Protein AF-A0AAW3WUI6-F1 (afdb_monomer_lite)

Radius of gyration: 13.64 Å; chains: 1; bounding box: 30×31×41 Å

Foldseek 3Di:
DDDDDDPPGDPDDPQWQFAAKEKFQWDADPVGIWRDDPPDGCWMWMFTQTPNDTDTDDIGRDPVVNVVVRVVVCVVNVHYYDDDDIDRDDHD

Secondary structure (DSSP, 8-state):
------SS-----TT--EEEEEEEEEEEETTEEE---SSS-SEEEEEEEETTEEEEEEEESSHHHHHHHHHHHHHHHT-PEE-PSP------

pLDDT: mean 73.81, std 17.15, range [35.84, 93.56]

Sequence (92 aa):
MQKLFDEYDIEIKPEHTVTAITMYGVTEDAWGYIEQDDNDPAFFSVYRIENGLQVCVGDFSEREDAQTFAQRLCEKYGVGMMYGAGVRGVKC

Organism: Serratia fonticola (NCBI:txid47917)

Structure (mmCIF, N/CA/C/O backbone):
data_AF-A0AAW3WUI6-F1
#
_entry.id   AF-A0AAW3WUI6-F1
#
loop_
_atom_site.group_PDB
_atom_site.id
_atom_site.type_symbol
_atom_site.label_atom_id
_atom_site.label_alt_id
_atom_site.label_comp_id
_atom_site.label_asym_id
_atom_site.label_entity_id
_atom_site.label_seq_id
_atom_site.pdbx_PDB_ins_code
_atom_site.Cartn_x
_atom_site.Cartn_y
_atom_site.Cartn_z
_atom_site.occupancy
_atom_site.B_iso_or_equiv
_atom_site.auth_seq_id
_atom_site.auth_comp_id
_atom_site.auth_asym_id
_atom_site.auth_atom_id
_atom_site.pdbx_PDB_model_num
ATOM 1 N N . MET A 1 1 ? -14.823 18.493 19.985 1.00 39.22 1 MET A N 1
ATOM 2 C CA . MET A 1 1 ? -14.834 17.751 18.708 1.00 39.22 1 MET A CA 1
ATOM 3 C C . MET A 1 1 ? -13.839 18.449 17.798 1.00 39.22 1 MET A C 1
ATOM 5 O O . MET A 1 1 ? -14.108 19.554 17.346 1.00 39.22 1 MET A O 1
ATOM 9 N N . GLN A 1 2 ? -12.629 17.905 17.714 1.00 35.84 2 GLN A N 1
ATOM 10 C CA . GLN A 1 2 ? -11.481 18.553 17.085 1.00 35.84 2 GLN A CA 1
ATOM 11 C C . GLN A 1 2 ? -11.366 17.984 15.672 1.00 35.84 2 GLN A C 1
ATOM 13 O O . GLN A 1 2 ? -11.229 16.775 15.510 1.00 35.84 2 GLN A O 1
ATOM 18 N N . LYS A 1 3 ? -11.547 18.837 14.661 1.00 40.84 3 LYS A N 1
ATOM 19 C CA . LYS A 1 3 ? -11.416 18.443 13.257 1.00 40.84 3 LYS A CA 1
ATOM 20 C C . LYS A 1 3 ? -9.929 18.225 12.975 1.00 40.84 3 LYS A C 1
ATOM 22 O O . LYS A 1 3 ? -9.153 19.171 13.081 1.00 40.84 3 LYS A O 1
ATOM 27 N N . LEU A 1 4 ? -9.547 16.983 12.693 1.00 42.22 4 LEU A N 1
ATOM 28 C CA . LEU A 1 4 ? -8.216 16.633 12.208 1.00 42.22 4 LEU A CA 1
ATOM 29 C C . LEU A 1 4 ? -8.199 16.911 10.704 1.00 42.22 4 LEU A C 1
ATOM 31 O O . LEU A 1 4 ? -8.771 16.151 9.931 1.00 42.22 4 LEU A O 1
ATOM 35 N N . PHE A 1 5 ? -7.609 18.038 10.320 1.00 39.12 5 PHE A N 1
ATOM 36 C CA . PHE A 1 5 ? -7.254 18.334 8.936 1.00 39.12 5 PHE A CA 1
ATOM 37 C C . PHE A 1 5 ? -5.788 17.938 8.748 1.00 39.12 5 PHE A C 1
ATOM 39 O O . PHE A 1 5 ? -4.949 18.342 9.553 1.00 39.12 5 PHE A O 1
ATOM 46 N N . ASP A 1 6 ? -5.508 17.130 7.730 1.00 44.91 6 ASP A N 1
ATOM 47 C CA . ASP A 1 6 ? -4.157 16.761 7.306 1.00 44.91 6 ASP A CA 1
ATOM 48 C C . ASP A 1 6 ? -3.884 17.382 5.926 1.00 44.91 6 ASP A C 1
ATOM 50 O O . ASP A 1 6 ? -4.814 17.646 5.168 1.00 44.91 6 ASP A O 1
ATOM 54 N N . GLU A 1 7 ? -2.614 17.623 5.622 1.00 45.66 7 GLU A N 1
ATOM 55 C CA . GLU A 1 7 ? -2.037 18.352 4.472 1.00 45.66 7 GLU A CA 1
ATOM 56 C C . GLU A 1 7 ? -2.376 17.773 3.080 1.00 45.66 7 GLU A C 1
ATOM 58 O O . GLU A 1 7 ? -2.055 18.375 2.055 1.00 45.66 7 GLU A O 1
ATOM 63 N N . TYR A 1 8 ? -3.103 16.656 3.043 1.00 52.84 8 TYR A N 1
ATOM 64 C CA . TYR A 1 8 ? -3.658 16.024 1.852 1.00 52.84 8 TYR A CA 1
ATOM 65 C C . TYR A 1 8 ? -5.165 15.881 2.062 1.00 52.84 8 TYR A C 1
ATOM 67 O O . TYR A 1 8 ? -5.608 15.010 2.807 1.00 52.84 8 TYR A O 1
ATOM 75 N N . ASP A 1 9 ? -5.917 16.783 1.435 1.00 44.84 9 ASP A N 1
ATOM 76 C CA . ASP A 1 9 ? -7.339 17.128 1.599 1.00 44.84 9 ASP A CA 1
ATOM 77 C C . ASP A 1 9 ? -8.337 15.963 1.348 1.00 44.84 9 ASP A C 1
ATOM 79 O O . ASP A 1 9 ? -9.262 16.060 0.542 1.00 44.84 9 ASP A O 1
ATOM 83 N N . ILE A 1 10 ? -8.157 14.815 2.005 1.00 48.69 10 ILE A N 1
ATOM 84 C CA . ILE A 1 10 ? -9.071 13.674 1.947 1.00 48.69 10 ILE A CA 1
ATOM 85 C C . ILE A 1 10 ? -9.917 13.695 3.217 1.00 48.69 10 ILE A C 1
ATOM 87 O O . ILE A 1 10 ? -9.489 13.265 4.288 1.00 48.69 10 ILE A O 1
ATOM 91 N N . GLU A 1 11 ? -11.138 14.208 3.088 1.00 44.62 11 GLU A N 1
ATOM 92 C CA . GLU A 1 11 ? -12.138 14.224 4.152 1.00 44.62 11 GLU A CA 1
ATOM 93 C C . GLU A 1 11 ? -12.546 12.780 4.503 1.00 44.62 11 GLU A C 1
ATOM 95 O O . GLU A 1 11 ? -13.344 12.141 3.815 1.00 44.62 11 GLU A O 1
ATOM 100 N N . ILE A 1 12 ? -11.963 12.229 5.570 1.00 51.94 12 ILE A N 1
ATOM 101 C CA . ILE A 1 12 ? -12.339 10.911 6.090 1.00 51.94 12 ILE A CA 1
ATOM 102 C C . ILE A 1 12 ? -13.646 11.093 6.848 1.00 51.94 12 ILE A C 1
ATOM 104 O O . ILE A 1 12 ? -13.661 11.622 7.964 1.00 51.94 12 ILE A O 1
ATOM 108 N N . LYS A 1 13 ? -14.764 10.691 6.238 1.00 49.06 13 LYS A N 1
ATOM 109 C CA . LYS A 1 13 ? -16.038 10.721 6.956 1.00 49.06 13 LYS A CA 1
ATOM 110 C C . LYS A 1 13 ? -15.991 9.697 8.104 1.00 49.06 13 LYS A C 1
ATOM 112 O O . LYS A 1 13 ? -15.413 8.624 7.914 1.00 49.06 13 LYS A O 1
ATOM 117 N N . PRO A 1 14 ? -16.587 9.989 9.275 1.00 50.94 14 PRO A N 1
ATOM 118 C CA . PRO A 1 14 ? -16.540 9.131 10.468 1.00 50.94 14 PRO A CA 1
ATOM 1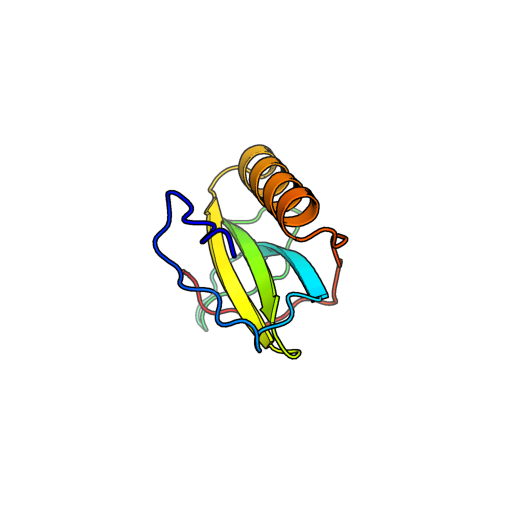19 C C . PRO A 1 14 ? -16.967 7.671 10.240 1.00 50.94 14 PRO A C 1
ATOM 121 O O . PRO A 1 14 ? -16.607 6.793 11.017 1.00 50.94 14 PRO A O 1
ATOM 124 N N . GLU A 1 15 ? -17.747 7.414 9.192 1.00 55.84 15 GLU A N 1
ATOM 125 C CA . GLU A 1 15 ? -18.224 6.097 8.775 1.00 55.84 15 GLU A CA 1
ATOM 126 C C . GLU A 1 15 ? -17.211 5.252 7.974 1.00 55.84 15 GLU A C 1
ATOM 128 O O . GLU A 1 15 ? -17.456 4.066 7.756 1.00 55.84 15 GLU A O 1
ATOM 133 N N . HIS A 1 16 ? -16.073 5.809 7.544 1.00 63.50 16 HIS A N 1
ATOM 134 C CA . HIS A 1 16 ? -15.020 5.055 6.857 1.00 63.50 16 HIS A CA 1
ATOM 135 C C . HIS A 1 16 ? -13.978 4.591 7.870 1.00 63.50 16 HIS A C 1
ATOM 137 O O . HIS A 1 16 ? -13.058 5.320 8.236 1.00 63.50 16 HIS A O 1
ATOM 143 N N . THR A 1 17 ? -14.136 3.358 8.349 1.00 79.19 17 THR A N 1
ATOM 144 C CA . THR A 1 17 ? -13.136 2.749 9.230 1.00 79.19 17 THR A CA 1
ATOM 145 C C . THR A 1 17 ? -11.993 2.222 8.371 1.00 79.19 17 THR A C 1
ATOM 147 O O . THR A 1 17 ? -12.175 1.268 7.610 1.00 79.19 17 THR A O 1
ATOM 150 N N . VAL A 1 18 ? -10.818 2.846 8.484 1.00 84.62 18 VAL A N 1
ATOM 151 C CA . VAL A 1 18 ? -9.575 2.278 7.955 1.00 84.62 18 VAL A CA 1
ATOM 152 C C . VAL A 1 18 ? -9.229 1.060 8.805 1.00 84.62 18 VAL A C 1
ATOM 154 O O . VAL A 1 18 ? -9.112 1.173 10.023 1.00 84.62 18 VAL A O 1
ATOM 157 N N . THR A 1 19 ? -9.080 -0.109 8.186 1.00 87.44 19 THR A N 1
ATOM 158 C CA . THR A 1 19 ? -8.804 -1.363 8.909 1.00 87.44 19 THR A CA 1
ATOM 159 C C . THR A 1 19 ? -7.358 -1.827 8.782 1.00 87.44 19 THR A C 1
ATOM 161 O O . THR A 1 19 ? -6.895 -2.598 9.619 1.00 87.44 19 THR A O 1
ATOM 164 N N . ALA A 1 20 ? -6.649 -1.390 7.738 1.00 87.75 20 ALA A N 1
ATOM 165 C CA . ALA A 1 20 ? -5.237 -1.689 7.509 1.00 87.75 20 ALA A CA 1
ATOM 166 C C . ALA A 1 20 ? -4.644 -0.797 6.417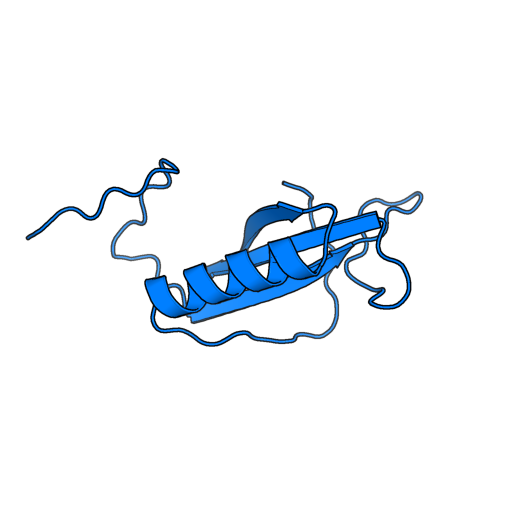 1.00 87.75 20 ALA A C 1
ATOM 168 O O . ALA A 1 20 ? -5.377 -0.143 5.672 1.00 87.75 20 ALA A O 1
ATOM 169 N N . ILE A 1 21 ? -3.321 -0.853 6.296 1.00 90.19 21 ILE A N 1
ATOM 170 C CA . ILE A 1 21 ? -2.554 -0.321 5.169 1.00 90.19 21 ILE A CA 1
ATOM 171 C C . ILE A 1 21 ? -1.910 -1.493 4.422 1.00 90.19 21 ILE A C 1
ATOM 173 O O . ILE A 1 21 ? -1.478 -2.458 5.050 1.00 90.19 21 ILE A O 1
ATOM 177 N N . THR A 1 22 ? -1.836 -1.430 3.098 1.00 89.25 22 THR A N 1
ATOM 178 C CA . THR A 1 22 ? -1.091 -2.393 2.274 1.00 89.25 22 THR A CA 1
ATOM 179 C C . THR A 1 22 ? -0.122 -1.650 1.366 1.00 89.25 22 THR A C 1
ATOM 181 O O . THR A 1 22 ? -0.328 -0.484 1.038 1.00 89.25 22 THR A O 1
ATOM 184 N N . MET A 1 23 ? 0.953 -2.322 0.971 1.00 87.12 23 MET A N 1
ATOM 185 C CA . MET A 1 23 ? 1.952 -1.796 0.047 1.00 87.12 23 MET A CA 1
ATOM 186 C C . MET A 1 23 ? 2.286 -2.887 -0.960 1.00 87.12 23 MET A C 1
ATOM 188 O O . MET A 1 23 ? 2.513 -4.030 -0.556 1.00 87.12 23 MET A O 1
ATOM 192 N N . TYR A 1 24 ? 2.338 -2.528 -2.237 1.00 85.69 24 TYR A N 1
ATOM 193 C CA . TYR A 1 24 ? 2.670 -3.452 -3.312 1.00 85.69 24 TYR A CA 1
ATOM 194 C C . TYR A 1 24 ? 3.725 -2.856 -4.241 1.00 85.69 24 TYR A C 1
ATOM 196 O O . TYR A 1 24 ? 3.667 -1.671 -4.564 1.00 85.69 24 TYR A O 1
ATOM 204 N N . GLY A 1 25 ? 4.670 -3.685 -4.688 1.00 86.38 25 GLY A N 1
ATOM 205 C CA . GLY A 1 25 ? 5.452 -3.404 -5.888 1.00 86.38 25 GLY A CA 1
ATOM 206 C C . GLY A 1 25 ? 4.581 -3.592 -7.132 1.00 86.38 25 GLY A C 1
ATOM 207 O O . GLY A 1 25 ? 3.879 -4.599 -7.257 1.00 86.38 25 GLY A O 1
ATOM 208 N N . VAL A 1 26 ? 4.607 -2.617 -8.035 1.00 82.44 26 VAL A N 1
ATOM 209 C CA . VAL A 1 26 ? 3.762 -2.560 -9.227 1.00 82.44 26 VAL A CA 1
ATOM 210 C C . VAL A 1 26 ? 4.622 -2.665 -10.478 1.00 82.44 26 VAL A C 1
ATOM 212 O O . VAL A 1 26 ? 5.584 -1.921 -10.660 1.00 82.44 26 VAL A O 1
ATOM 215 N N . THR A 1 27 ? 4.247 -3.588 -11.359 1.00 80.44 27 THR A N 1
ATOM 216 C CA . THR A 1 27 ? 4.817 -3.745 -12.701 1.00 80.44 27 THR A CA 1
ATOM 217 C C . THR A 1 27 ? 3.749 -3.419 -13.737 1.00 80.44 27 THR A C 1
ATOM 219 O O . THR A 1 27 ? 2.570 -3.699 -13.528 1.00 80.44 27 THR A O 1
ATOM 222 N N . GLU A 1 28 ? 4.138 -2.823 -14.859 1.00 73.88 28 GLU A N 1
ATOM 223 C CA . GLU A 1 28 ? 3.237 -2.551 -15.980 1.00 73.88 28 GLU A CA 1
ATOM 224 C C . GLU A 1 28 ? 3.426 -3.612 -17.071 1.00 73.88 28 GLU A C 1
ATOM 226 O O . GLU A 1 28 ? 4.550 -3.889 -17.494 1.00 73.88 28 GLU A O 1
ATOM 231 N N . ASP A 1 29 ? 2.329 -4.213 -17.530 1.00 72.38 29 ASP A N 1
ATOM 232 C CA . ASP A 1 29 ? 2.305 -5.107 -18.685 1.00 72.38 29 ASP A CA 1
ATOM 233 C C . ASP A 1 29 ? 1.344 -4.593 -19.772 1.00 72.38 29 ASP A C 1
ATOM 235 O O . ASP A 1 29 ? 0.701 -3.551 -19.642 1.00 72.38 29 ASP A O 1
ATOM 239 N N . ALA A 1 30 ? 1.224 -5.337 -20.875 1.00 72.75 30 ALA A N 1
ATOM 240 C CA . ALA A 1 30 ? 0.350 -4.969 -21.993 1.00 72.75 30 ALA A CA 1
ATOM 241 C C . ALA A 1 30 ? -1.152 -4.887 -21.631 1.00 72.75 30 ALA A C 1
ATOM 243 O O . ALA A 1 30 ? -1.957 -4.448 -22.453 1.00 72.75 30 ALA A O 1
ATOM 244 N N . TRP A 1 31 ? -1.539 -5.328 -20.432 1.00 65.75 31 TRP A N 1
ATOM 245 C CA . TRP A 1 31 ? -2.910 -5.392 -19.935 1.00 65.75 31 TRP A CA 1
ATOM 246 C C . TRP A 1 31 ? -3.160 -4.467 -18.735 1.00 65.75 31 TRP A C 1
ATOM 248 O O . TRP A 1 31 ? -4.295 -4.428 -18.251 1.00 65.75 31 TRP A O 1
ATOM 258 N N . GLY A 1 32 ? -2.149 -3.721 -18.279 1.00 68.62 32 GLY A N 1
ATOM 259 C CA . GLY A 1 32 ? -2.247 -2.721 -17.218 1.00 68.62 32 GLY A CA 1
ATOM 260 C C . GLY A 1 32 ? -1.242 -2.941 -16.088 1.00 68.62 32 GLY A C 1
ATOM 261 O O . GLY A 1 32 ? -0.143 -3.445 -16.294 1.00 68.62 32 GLY A O 1
ATOM 262 N N . TYR A 1 33 ? -1.623 -2.539 -14.877 1.00 67.06 33 TYR A N 1
ATOM 263 C CA . TYR A 1 33 ? -0.778 -2.658 -13.692 1.00 67.06 33 TYR A CA 1
ATOM 264 C C . TYR A 1 33 ? -0.999 -4.002 -12.990 1.00 67.06 33 TYR A C 1
ATOM 266 O O . TYR A 1 33 ? -2.130 -4.413 -12.712 1.00 67.06 33 TYR A O 1
ATOM 274 N N . ILE A 1 34 ? 0.100 -4.689 -12.702 1.00 67.25 34 ILE A N 1
ATOM 275 C CA . ILE A 1 34 ? 0.150 -5.937 -11.948 1.00 67.25 34 ILE A CA 1
ATOM 276 C C . ILE A 1 34 ? 0.899 -5.662 -10.646 1.00 67.25 34 ILE A C 1
ATOM 278 O O . ILE A 1 34 ? 2.093 -5.363 -10.652 1.00 67.25 34 ILE A O 1
ATOM 282 N N . GLU A 1 35 ? 0.204 -5.790 -9.518 1.00 62.56 35 GLU A N 1
ATOM 283 C CA . GLU A 1 35 ? 0.782 -5.678 -8.175 1.00 62.56 35 GLU A CA 1
ATOM 284 C C . GLU A 1 35 ? 1.400 -7.025 -7.778 1.00 62.56 35 GLU A C 1
ATOM 286 O O . GLU A 1 35 ? 0.854 -7.784 -6.968 1.00 62.56 35 GLU A O 1
ATOM 291 N N . GLN A 1 36 ? 2.468 -7.421 -8.468 1.00 66.50 36 GLN A N 1
ATOM 292 C CA . GLN A 1 36 ? 3.022 -8.758 -8.294 1.00 66.50 36 GLN A CA 1
ATOM 293 C C . GLN A 1 36 ? 4.464 -8.897 -8.788 1.00 66.50 36 GLN A C 1
ATOM 295 O O . GLN A 1 36 ? 4.763 -9.827 -9.527 1.00 66.50 36 GLN A O 1
ATOM 300 N N . ASP A 1 37 ? 5.376 -8.027 -8.352 1.00 56.00 37 ASP A N 1
ATOM 301 C CA . ASP A 1 37 ? 6.771 -8.461 -8.215 1.00 56.00 37 ASP A CA 1
ATOM 302 C C . ASP A 1 37 ? 7.549 -7.607 -7.201 1.00 56.00 37 ASP A C 1
ATOM 304 O O . ASP A 1 37 ? 7.755 -6.415 -7.405 1.00 56.00 37 ASP A O 1
ATOM 308 N N . ASP A 1 38 ? 7.993 -8.223 -6.103 1.00 56.97 38 ASP A N 1
ATOM 309 C CA . ASP A 1 38 ? 8.910 -7.598 -5.136 1.00 56.97 38 ASP A CA 1
ATOM 310 C C . ASP A 1 38 ? 10.377 -7.653 -5.617 1.00 56.97 38 ASP A C 1
ATOM 312 O O . ASP A 1 38 ? 11.256 -7.126 -4.930 1.00 56.97 38 ASP A O 1
ATOM 316 N N . ASN A 1 39 ? 10.668 -8.313 -6.751 1.00 64.25 39 ASN A N 1
ATOM 317 C CA . ASN A 1 39 ? 12.040 -8.472 -7.242 1.00 64.25 39 ASN A CA 1
ATOM 318 C C . ASN A 1 39 ? 12.552 -7.266 -8.045 1.00 64.25 39 ASN A C 1
ATOM 320 O O . ASN A 1 39 ? 13.724 -6.931 -7.897 1.00 64.25 39 ASN A O 1
ATOM 324 N N . ASP A 1 40 ? 11.711 -6.635 -8.875 1.00 69.94 40 ASP A N 1
ATOM 325 C CA . ASP A 1 40 ? 12.060 -5.432 -9.659 1.00 69.94 40 ASP A CA 1
ATOM 326 C C . ASP A 1 40 ? 10.804 -4.631 -10.079 1.00 69.94 40 ASP A C 1
ATOM 328 O O . ASP A 1 40 ? 10.407 -4.640 -11.247 1.00 69.94 40 ASP A O 1
ATOM 332 N N . PRO A 1 41 ? 10.095 -3.996 -9.129 1.00 80.06 41 PRO A N 1
ATOM 333 C CA . PRO A 1 41 ? 8.901 -3.220 -9.445 1.00 80.06 41 PRO A CA 1
ATOM 334 C C . PRO A 1 41 ? 9.245 -1.895 -10.139 1.00 80.06 41 PRO A C 1
ATOM 336 O O . PRO A 1 41 ? 10.221 -1.229 -9.801 1.00 80.06 41 PRO A O 1
ATOM 339 N N . ALA A 1 42 ? 8.380 -1.454 -11.056 1.00 83.12 42 ALA A N 1
ATOM 340 C CA . ALA A 1 42 ? 8.503 -0.147 -11.705 1.00 83.12 42 ALA A CA 1
ATOM 341 C C . ALA A 1 42 ? 8.228 1.016 -10.731 1.00 83.12 42 ALA A C 1
ATOM 343 O O . ALA A 1 42 ? 8.779 2.105 -10.889 1.00 83.12 42 ALA A O 1
ATOM 344 N N . PHE A 1 43 ? 7.349 0.792 -9.752 1.00 86.69 43 PHE A N 1
ATOM 345 C CA . PHE A 1 43 ? 7.059 1.691 -8.635 1.00 86.69 43 PHE A CA 1
ATOM 346 C C . PHE A 1 43 ? 6.363 0.919 -7.506 1.00 86.69 43 PHE A C 1
ATOM 348 O O . PHE A 1 43 ? 5.987 -0.240 -7.662 1.00 86.69 43 PHE A O 1
ATOM 355 N N . PHE A 1 44 ? 6.173 1.564 -6.363 1.00 87.62 44 PHE A N 1
ATOM 356 C CA . PHE A 1 44 ? 5.484 1.034 -5.195 1.00 87.62 44 PHE A CA 1
ATOM 357 C C . PHE A 1 44 ? 4.213 1.833 -4.944 1.00 87.62 44 PHE A C 1
ATOM 359 O O . PHE A 1 44 ? 4.267 3.059 -4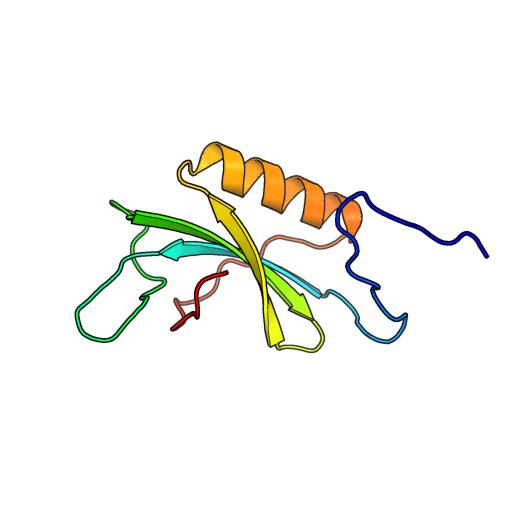.870 1.00 87.62 44 PHE A O 1
ATOM 366 N N . SER A 1 45 ? 3.092 1.150 -4.743 1.00 88.81 45 SER A N 1
ATOM 367 C CA . SER A 1 45 ? 1.814 1.779 -4.408 1.00 88.81 45 SER A CA 1
ATOM 368 C C . SER A 1 45 ? 1.399 1.427 -2.988 1.00 88.81 45 SER A C 1
ATOM 370 O O . SER A 1 45 ? 1.506 0.277 -2.552 1.00 88.81 45 SER A O 1
ATOM 372 N N . VAL A 1 46 ? 0.916 2.429 -2.258 1.00 88.69 46 VAL A N 1
ATOM 373 C CA . VAL A 1 46 ? 0.389 2.292 -0.899 1.00 88.69 46 VAL A CA 1
ATOM 374 C C . VAL A 1 46 ? -1.123 2.449 -0.942 1.00 88.69 46 VAL A C 1
ATOM 376 O O . VAL A 1 46 ? -1.651 3.406 -1.511 1.00 88.69 46 VAL A O 1
ATOM 379 N N . TYR A 1 47 ? -1.823 1.524 -0.291 1.00 88.56 47 TYR A N 1
ATOM 380 C CA . TYR A 1 47 ? -3.277 1.499 -0.222 1.00 88.56 47 TYR A CA 1
ATOM 381 C C . TYR A 1 47 ? -3.739 1.531 1.227 1.00 88.56 47 TYR A C 1
ATOM 383 O O . TYR A 1 47 ? -3.144 0.915 2.113 1.00 88.56 47 TYR A O 1
ATOM 391 N N . ARG A 1 48 ? -4.860 2.203 1.464 1.00 89.50 48 ARG A N 1
ATOM 392 C CA . ARG A 1 48 ? -5.635 2.059 2.699 1.00 89.50 48 ARG A CA 1
ATOM 393 C C . ARG A 1 48 ? -6.802 1.110 2.459 1.00 89.50 48 ARG 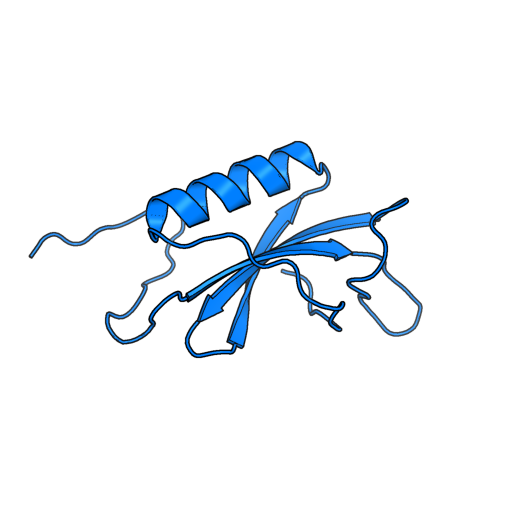A C 1
ATOM 395 O O . ARG A 1 48 ? -7.442 1.168 1.410 1.00 89.50 48 ARG A O 1
ATOM 402 N N . ILE A 1 49 ? -7.089 0.254 3.435 1.00 87.12 49 ILE A N 1
ATOM 403 C CA . ILE A 1 49 ? -8.271 -0.607 3.414 1.00 87.12 49 ILE A CA 1
ATOM 404 C C . ILE A 1 49 ? -9.405 0.117 4.125 1.00 87.12 49 ILE A C 1
ATOM 406 O O . ILE A 1 49 ? -9.377 0.257 5.346 1.00 87.12 49 ILE A O 1
ATOM 410 N N . GLU A 1 50 ? -10.402 0.557 3.367 1.00 86.50 50 GLU A N 1
ATOM 411 C CA . GLU A 1 50 ? -11.588 1.250 3.868 1.00 86.50 50 GLU A CA 1
ATOM 412 C C . GLU A 1 50 ? -12.825 0.417 3.565 1.00 86.50 50 GLU A C 1
ATOM 414 O O . GLU A 1 50 ? -13.140 0.164 2.405 1.00 86.50 50 GLU A O 1
ATOM 419 N N . ASN A 1 51 ? -13.541 -0.023 4.603 1.00 81.94 51 ASN A N 1
ATOM 420 C CA . ASN A 1 51 ? -14.759 -0.830 4.446 1.00 81.94 51 ASN A CA 1
ATOM 421 C C . ASN A 1 51 ? -14.558 -2.076 3.548 1.00 81.94 51 ASN A C 1
ATOM 423 O O . ASN A 1 51 ? -15.454 -2.470 2.804 1.00 81.94 51 ASN A O 1
ATOM 427 N N . GLY A 1 52 ? -13.367 -2.688 3.605 1.00 78.56 52 GLY A N 1
ATOM 428 C CA . GLY A 1 52 ? -12.995 -3.852 2.792 1.00 78.56 52 GLY A CA 1
ATOM 429 C C . GLY A 1 52 ? -12.543 -3.536 1.360 1.00 78.56 52 GLY A C 1
ATOM 430 O O . GLY A 1 52 ? -12.261 -4.465 0.609 1.00 78.56 52 GLY A O 1
ATOM 431 N N . LEU A 1 53 ? -12.451 -2.259 0.981 1.00 82.00 53 LEU A N 1
ATOM 432 C CA . LEU A 1 53 ? -11.966 -1.810 -0.325 1.00 82.00 53 LEU A CA 1
ATOM 433 C C . LEU A 1 53 ? -10.547 -1.250 -0.216 1.00 82.00 53 LEU A C 1
ATOM 435 O O . LEU A 1 53 ? -10.233 -0.531 0.729 1.00 82.00 53 LEU A O 1
ATOM 439 N N . GLN A 1 54 ? -9.707 -1.550 -1.205 1.00 83.19 54 GLN A N 1
ATOM 440 C CA . GLN A 1 54 ? -8.396 -0.922 -1.360 1.00 83.19 54 GLN A CA 1
ATOM 441 C C . GLN A 1 54 ? -8.551 0.440 -2.035 1.00 83.19 54 GLN A C 1
ATOM 443 O O . GLN A 1 54 ? -9.110 0.541 -3.125 1.00 83.19 54 GLN A O 1
ATOM 448 N N . VAL A 1 55 ? -8.043 1.484 -1.388 1.00 85.44 55 VAL A N 1
ATOM 449 C CA . VAL A 1 55 ? -7.997 2.844 -1.929 1.00 85.44 55 VAL A CA 1
ATOM 450 C C . VAL A 1 55 ? -6.534 3.246 -2.057 1.00 85.44 55 VAL A C 1
ATOM 452 O O . VAL A 1 55 ? -5.834 3.302 -1.046 1.00 85.44 55 VAL A O 1
ATOM 455 N N . CYS A 1 56 ? -6.078 3.499 -3.287 1.00 87.25 56 CYS A N 1
ATOM 456 C CA . CYS A 1 56 ? -4.720 3.977 -3.556 1.00 87.25 56 CYS A CA 1
ATOM 457 C C . CYS A 1 56 ? -4.543 5.367 -2.929 1.00 87.25 56 CYS A C 1
ATOM 459 O O . CYS A 1 56 ? -5.401 6.237 -3.091 1.00 87.25 56 CYS A O 1
ATOM 461 N N . VAL A 1 57 ? -3.463 5.558 -2.172 1.00 88.25 57 VAL A N 1
ATOM 462 C CA . VAL A 1 57 ? -3.177 6.807 -1.439 1.00 88.25 57 VAL A CA 1
ATOM 463 C C . VAL A 1 57 ? -1.782 7.364 -1.702 1.00 88.25 57 VAL A C 1
ATOM 465 O O . VAL A 1 57 ? -1.461 8.439 -1.200 1.00 88.25 57 VAL A O 1
ATOM 468 N N . GLY A 1 58 ? -0.962 6.669 -2.487 1.00 88.06 58 GLY A N 1
ATOM 469 C CA . GLY A 1 58 ? 0.312 7.198 -2.953 1.00 88.06 58 GLY A CA 1
ATOM 470 C C . GLY A 1 58 ? 1.106 6.190 -3.772 1.00 88.06 58 GLY A C 1
ATOM 471 O O . GLY A 1 58 ? 1.091 5.000 -3.460 1.00 88.06 58 GLY A O 1
ATOM 472 N N . ASP A 1 59 ? 1.835 6.711 -4.757 1.00 90.69 59 ASP A N 1
ATOM 473 C CA . ASP A 1 59 ? 2.806 5.976 -5.563 1.00 90.69 59 ASP A CA 1
ATOM 474 C C . ASP A 1 59 ? 4.210 6.543 -5.357 1.00 90.69 59 ASP A C 1
ATOM 476 O O . ASP A 1 59 ? 4.400 7.758 -5.264 1.00 90.69 59 ASP A O 1
ATOM 480 N N . PHE A 1 60 ? 5.199 5.657 -5.329 1.00 89.88 60 PHE A N 1
ATOM 481 C CA . PHE A 1 60 ? 6.579 5.975 -4.986 1.00 89.88 60 PHE A CA 1
ATOM 482 C C . PHE A 1 60 ? 7.535 5.230 -5.909 1.00 89.88 60 PHE A C 1
ATOM 484 O O . PHE A 1 60 ? 7.346 4.048 -6.176 1.00 89.88 60 PHE A O 1
ATOM 491 N N . SER A 1 61 ? 8.594 5.888 -6.372 1.00 89.69 61 SER A N 1
ATOM 492 C CA . SER A 1 61 ? 9.660 5.201 -7.111 1.00 89.69 61 SER A CA 1
ATOM 493 C C . SER A 1 61 ? 10.525 4.333 -6.195 1.00 89.69 61 SER A C 1
ATOM 495 O O . SER A 1 61 ? 11.011 3.293 -6.621 1.00 89.69 61 SER A O 1
ATOM 497 N N . GLU A 1 62 ? 10.689 4.739 -4.933 1.00 88.88 62 GLU A N 1
ATOM 498 C CA . GLU A 1 62 ? 11.569 4.081 -3.967 1.00 88.88 62 GLU A CA 1
ATOM 499 C C . GLU A 1 62 ? 10.783 3.285 -2.921 1.00 88.88 62 GLU A C 1
ATOM 501 O O . GLU A 1 62 ? 9.803 3.763 -2.338 1.00 88.88 62 GLU A O 1
ATOM 506 N N . ARG A 1 63 ? 11.268 2.075 -2.615 1.00 89.00 63 ARG A N 1
ATOM 507 C CA . ARG A 1 63 ? 10.659 1.196 -1.604 1.00 89.00 63 ARG A CA 1
ATOM 508 C C . ARG A 1 63 ? 10.662 1.828 -0.217 1.00 89.00 63 ARG A C 1
ATOM 510 O O . ARG A 1 63 ? 9.687 1.700 0.519 1.00 89.00 63 ARG A O 1
ATOM 517 N N . GLU A 1 64 ? 11.771 2.459 0.158 1.00 91.56 64 GLU A N 1
ATOM 518 C CA . GLU A 1 64 ? 11.959 3.035 1.494 1.00 91.56 64 GLU A CA 1
ATOM 519 C C . GLU A 1 64 ? 10.992 4.198 1.747 1.00 91.56 64 GLU A C 1
ATOM 521 O O . GLU A 1 64 ? 10.438 4.318 2.845 1.00 91.56 64 GLU A O 1
ATOM 526 N N . ASP A 1 65 ? 10.715 4.996 0.714 1.00 92.50 65 ASP A N 1
ATOM 527 C CA . ASP A 1 65 ? 9.745 6.090 0.770 1.00 92.50 65 ASP A CA 1
ATOM 528 C C . ASP A 1 65 ? 8.322 5.549 0.930 1.00 92.50 65 ASP A C 1
ATOM 530 O O . ASP A 1 65 ? 7.594 5.984 1.828 1.00 92.50 65 ASP A O 1
ATOM 534 N N . ALA A 1 66 ? 7.949 4.538 0.136 1.00 90.81 66 ALA A N 1
ATOM 535 C CA . ALA A 1 66 ? 6.656 3.865 0.256 1.00 90.81 66 ALA A CA 1
ATOM 536 C C . ALA A 1 66 ? 6.457 3.242 1.644 1.00 90.81 66 ALA A C 1
ATOM 538 O O . ALA A 1 66 ? 5.397 3.390 2.253 1.00 90.81 66 ALA A O 1
ATOM 539 N N . GLN A 1 67 ? 7.488 2.582 2.182 1.00 91.00 67 GLN A N 1
ATOM 540 C CA . GLN A 1 67 ? 7.455 1.988 3.518 1.00 91.00 67 GLN A CA 1
ATOM 541 C C . GLN A 1 67 ? 7.319 3.046 4.610 1.00 91.00 67 GLN A C 1
ATOM 543 O O . GLN A 1 67 ? 6.498 2.889 5.514 1.00 91.00 67 GLN A O 1
ATOM 548 N N . THR A 1 68 ? 8.093 4.127 4.522 1.00 93.56 68 THR A N 1
ATOM 549 C CA . THR A 1 68 ? 8.024 5.243 5.472 1.00 93.56 68 THR A CA 1
ATOM 550 C C . THR A 1 68 ? 6.633 5.871 5.456 1.00 93.56 68 THR A C 1
ATOM 552 O O . THR A 1 68 ? 6.047 6.125 6.510 1.00 93.56 68 THR A O 1
ATOM 555 N N . PHE A 1 69 ? 6.064 6.075 4.267 1.00 92.94 69 PHE A N 1
ATOM 556 C CA . PHE A 1 69 ? 4.708 6.588 4.110 1.00 92.94 69 PHE A CA 1
ATOM 557 C C . PHE A 1 69 ? 3.656 5.626 4.684 1.00 92.94 69 PHE A C 1
ATOM 559 O O . PHE A 1 69 ? 2.818 6.037 5.487 1.00 92.94 69 PHE A O 1
ATOM 566 N N . ALA A 1 70 ? 3.734 4.334 4.357 1.00 90.56 70 ALA A N 1
ATOM 567 C CA . ALA A 1 70 ? 2.825 3.315 4.876 1.00 90.56 70 ALA A CA 1
ATOM 568 C C . ALA A 1 70 ? 2.882 3.202 6.410 1.00 90.56 70 ALA A C 1
ATOM 570 O O . ALA A 1 70 ? 1.838 3.081 7.056 1.00 90.56 70 ALA A O 1
ATOM 571 N N . GLN A 1 71 ? 4.073 3.297 7.012 1.00 90.81 71 GLN A N 1
ATOM 572 C CA . GLN A 1 71 ? 4.246 3.312 8.469 1.00 90.81 71 GLN A CA 1
ATOM 573 C C . GLN A 1 71 ? 3.588 4.537 9.109 1.00 90.81 71 GLN A C 1
ATOM 575 O O . GLN A 1 71 ? 2.843 4.383 10.075 1.00 90.81 71 GLN A O 1
ATOM 580 N N . ARG A 1 72 ? 3.766 5.733 8.532 1.00 92.00 72 ARG A N 1
ATOM 581 C CA . ARG A 1 72 ? 3.082 6.948 9.011 1.00 92.00 72 ARG A CA 1
ATOM 582 C C . ARG A 1 72 ? 1.563 6.804 8.965 1.00 92.00 72 ARG A C 1
ATOM 584 O O . ARG A 1 72 ? 0.882 7.237 9.891 1.00 92.00 72 ARG A O 1
ATOM 591 N N . LEU A 1 73 ? 1.017 6.169 7.926 1.00 89.31 73 LEU A N 1
ATOM 592 C CA . LEU A 1 73 ? -0.419 5.888 7.854 1.00 89.31 73 LEU A CA 1
ATOM 593 C C . LEU A 1 73 ? -0.863 4.864 8.909 1.00 89.31 73 LEU A C 1
ATOM 595 O O . LEU A 1 73 ? -1.916 5.042 9.520 1.00 89.31 73 LEU A O 1
ATOM 599 N N . CYS A 1 74 ? -0.065 3.825 9.164 1.00 88.44 74 CYS A N 1
ATOM 600 C CA . CYS A 1 74 ? -0.335 2.861 10.233 1.00 88.44 74 CYS A CA 1
ATOM 601 C C . CYS A 1 74 ? -0.415 3.548 11.602 1.00 88.44 74 CYS A C 1
ATOM 603 O O . CYS A 1 74 ? -1.382 3.344 12.334 1.00 88.44 74 CYS A O 1
ATOM 605 N N . GLU A 1 75 ? 0.553 4.412 11.918 1.00 87.06 75 GLU A N 1
ATOM 606 C CA . GLU A 1 75 ? 0.568 5.207 13.151 1.00 87.06 75 GLU A CA 1
ATOM 607 C C . GLU A 1 75 ? -0.626 6.16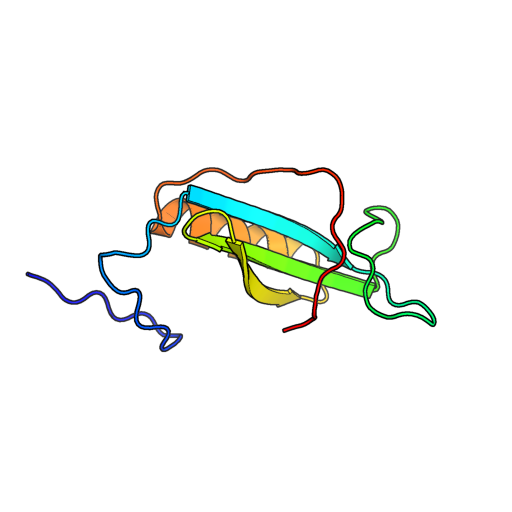3 13.228 1.00 87.06 75 GLU A C 1
ATOM 609 O O . GLU A 1 75 ? -1.305 6.226 14.253 1.00 87.06 75 GLU A O 1
ATOM 614 N N . LYS A 1 76 ? -0.931 6.859 12.125 1.00 87.19 76 LYS A N 1
ATOM 615 C CA . LYS A 1 76 ? -2.048 7.808 12.029 1.00 87.19 76 LYS A CA 1
ATOM 616 C C . LYS A 1 76 ? -3.401 7.154 12.311 1.00 87.19 76 LYS A C 1
ATOM 618 O O . LYS A 1 76 ? -4.232 7.758 12.987 1.00 87.19 76 LYS A O 1
ATOM 623 N N . TYR A 1 77 ? -3.637 5.949 11.790 1.00 85.50 77 TYR A N 1
ATOM 624 C CA . TYR A 1 77 ? -4.922 5.255 11.936 1.00 85.50 77 TYR A CA 1
ATOM 625 C C . TYR A 1 77 ? -4.950 4.223 13.069 1.00 85.50 77 TYR A C 1
ATOM 627 O O . TYR A 1 77 ? -6.012 3.672 13.352 1.00 85.50 77 TYR A O 1
ATOM 635 N N . GLY A 1 78 ? -3.820 3.952 13.728 1.00 85.19 78 GLY A N 1
ATOM 636 C CA . GLY A 1 78 ? -3.725 2.909 14.751 1.00 85.19 78 GLY A CA 1
ATOM 637 C C . GLY A 1 78 ? -3.957 1.499 14.195 1.00 85.19 78 GLY A C 1
ATOM 638 O O . GLY A 1 78 ? -4.534 0.655 14.879 1.00 85.19 78 GLY A O 1
ATOM 639 N N . VAL A 1 79 ? -3.540 1.252 12.949 1.00 87.00 79 VAL A N 1
ATOM 640 C CA . VAL A 1 79 ? -3.723 -0.026 12.239 1.00 87.00 79 VAL A CA 1
ATOM 641 C C . VAL A 1 79 ? -2.382 -0.665 11.889 1.00 87.00 79 VAL A C 1
ATOM 643 O O . VAL A 1 79 ? -1.338 -0.023 11.944 1.00 87.00 79 VAL A O 1
ATOM 646 N N . GLY A 1 80 ? -2.407 -1.945 11.522 1.00 88.25 80 GLY A N 1
ATOM 647 C CA . GLY A 1 80 ? -1.227 -2.658 11.033 1.00 88.25 80 GLY A CA 1
ATOM 648 C C . GLY A 1 80 ? -1.090 -2.628 9.511 1.00 88.25 80 GLY A C 1
ATOM 649 O O . GLY A 1 80 ? -2.054 -2.364 8.783 1.00 88.25 80 GLY A O 1
ATOM 650 N N . MET A 1 81 ? 0.106 -2.988 9.037 1.00 85.31 81 MET A N 1
ATOM 651 C CA . MET A 1 81 ? 0.298 -3.371 7.640 1.00 85.31 81 MET A CA 1
ATOM 652 C C . MET A 1 81 ? -0.245 -4.781 7.397 1.00 85.31 81 MET A C 1
ATOM 654 O O . MET A 1 81 ? 0.055 -5.710 8.150 1.00 85.31 81 MET A O 1
ATOM 658 N N . MET A 1 82 ? -1.012 -4.945 6.323 1.00 81.00 82 MET A N 1
ATOM 659 C CA . MET A 1 82 ? -1.369 -6.246 5.771 1.00 81.00 82 MET A CA 1
ATOM 660 C C . MET A 1 82 ? -0.530 -6.528 4.523 1.00 81.00 82 MET A C 1
ATOM 662 O O . MET A 1 82 ? -0.372 -5.674 3.654 1.00 81.00 82 MET A O 1
ATOM 666 N N . TYR A 1 83 ? -0.036 -7.759 4.422 1.00 67.19 83 TYR A N 1
ATOM 667 C CA . TYR A 1 83 ? 0.615 -8.284 3.225 1.00 67.19 83 TYR A CA 1
ATOM 668 C C . TYR A 1 83 ? -0.338 -9.313 2.608 1.00 67.19 83 TYR A C 1
ATOM 670 O O . TYR A 1 83 ? -0.571 -10.373 3.188 1.00 67.19 83 TYR A O 1
ATOM 678 N N . GLY A 1 84 ? -0.981 -8.953 1.495 1.00 58.72 84 GLY A N 1
ATOM 679 C CA . GLY A 1 84 ? -1.970 -9.791 0.808 1.00 58.72 84 GLY A CA 1
ATOM 680 C C . GLY A 1 84 ? -1.401 -10.485 -0.431 1.00 58.72 84 GLY A C 1
ATOM 681 O O . GLY A 1 84 ? -0.385 -10.060 -0.972 1.00 58.72 84 GLY A O 1
ATOM 682 N N . ALA A 1 85 ? -2.080 -11.535 -0.903 1.00 51.22 85 ALA A N 1
ATOM 683 C CA . ALA A 1 85 ? -1.822 -12.110 -2.224 1.00 51.22 85 ALA A CA 1
ATOM 684 C C . ALA A 1 85 ? -2.157 -11.063 -3.305 1.00 51.22 85 ALA A C 1
ATOM 686 O O . ALA A 1 85 ? -3.224 -10.456 -3.227 1.00 51.22 85 ALA A O 1
ATOM 687 N N . GLY A 1 86 ? -1.230 -10.834 -4.245 1.00 52.06 86 GLY A N 1
ATOM 688 C CA . GLY A 1 86 ? -1.256 -9.725 -5.212 1.00 52.06 86 GLY A CA 1
ATOM 689 C C . GLY A 1 86 ? -2.600 -9.492 -5.905 1.00 52.06 86 GLY A C 1
ATOM 690 O O . GLY A 1 86 ? -3.339 -10.438 -6.198 1.00 52.06 86 GLY A O 1
ATOM 691 N N . VAL A 1 87 ? -2.914 -8.223 -6.154 1.00 54.09 87 VAL A N 1
ATOM 692 C CA . VAL A 1 87 ? -4.186 -7.770 -6.723 1.00 54.09 87 VAL A CA 1
ATOM 693 C C . VAL A 1 87 ? -3.918 -7.078 -8.065 1.00 54.09 87 VAL A C 1
ATOM 695 O O . VAL A 1 87 ? -2.800 -6.690 -8.389 1.00 54.09 87 VAL A O 1
ATOM 698 N N . ARG A 1 88 ? -4.927 -6.975 -8.934 1.00 53.91 88 ARG A N 1
ATOM 699 C CA . ARG A 1 88 ? -4.833 -6.060 -10.081 1.00 53.91 88 ARG A CA 1
ATOM 700 C C . ARG A 1 88 ? -5.284 -4.685 -9.611 1.00 53.91 88 ARG A C 1
ATOM 702 O O . ARG A 1 88 ? -6.467 -4.505 -9.324 1.00 53.91 88 ARG A O 1
ATOM 709 N N . GLY A 1 89 ? -4.334 -3.763 -9.538 1.00 54.91 89 GLY A N 1
ATOM 710 C CA . GLY A 1 89 ? -4.543 -2.389 -9.114 1.00 54.91 89 GLY A CA 1
ATOM 711 C C . GLY A 1 89 ? -4.800 -1.431 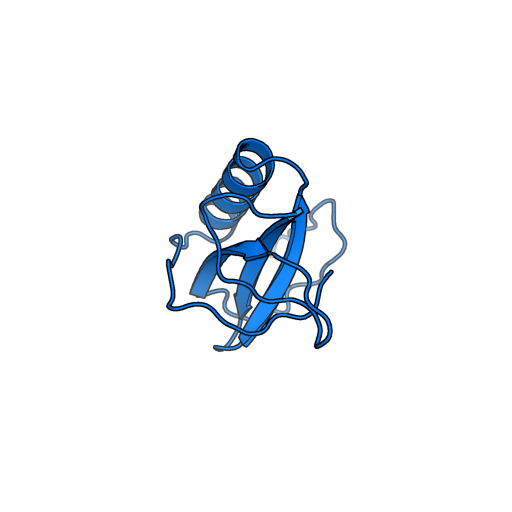-10.262 1.00 54.91 89 GLY A C 1
ATOM 712 O O . GLY A 1 89 ? -4.469 -1.690 -11.419 1.00 54.91 89 GLY A O 1
ATOM 713 N N . VAL A 1 90 ? -5.358 -0.276 -9.918 1.00 52.50 90 VAL A N 1
ATOM 714 C CA . VAL A 1 90 ? -5.305 0.922 -10.758 1.00 52.50 90 VAL A CA 1
ATOM 715 C C . VAL A 1 90 ? -4.332 1.876 -10.080 1.00 52.50 90 VAL A C 1
ATOM 717 O O . VAL A 1 90 ? -4.384 2.034 -8.859 1.00 52.50 90 VAL A O 1
ATOM 720 N N . LYS A 1 91 ? -3.441 2.473 -10.868 1.00 53.31 91 LYS A N 1
ATOM 721 C CA . LYS A 1 91 ? -2.484 3.473 -10.404 1.00 53.31 91 LYS A CA 1
ATOM 722 C C . LYS A 1 91 ? -3.206 4.693 -9.800 1.00 53.31 91 LYS A C 1
ATOM 724 O O . LYS A 1 91 ? -4.299 5.038 -10.262 1.00 53.31 91 LYS A O 1
ATOM 729 N N . CYS A 1 92 ? -2.587 5.324 -8.803 1.00 58.84 92 CYS A N 1
ATOM 730 C CA . CYS A 1 92 ? -2.873 6.706 -8.437 1.00 58.84 92 CYS A CA 1
ATOM 731 C C . CYS A 1 92 ? -2.426 7.675 -9.576 1.00 58.84 92 CYS A C 1
ATOM 733 O O . CYS A 1 92 ? -3.119 8.693 -9.744 1.00 58.84 92 CYS A O 1
#